Protein AF-A0A358M2R4-F1 (afdb_monomer)

Foldseek 3Di:
DVVVVVVVVVVVVVVVCVVVVVVVVVVVVVVLVVLVCQCVPPDLVSVLVVLVVLCVDPVRPCVNVVRDPPVVSCVSPVVPPPPPPPPPPDPVPDDDPDPDDDDDDDDDDDDDDDDDDDD

Mean predicted aligned error: 17.13 Å

Radius of gyration: 39.89 Å; Cα contacts (8 Å, |Δi|>4): 32; chains: 1; bounding box: 113×49×93 Å

Secondary structure (DSSP, 8-state):
-HHHHHHHHHHHHHHHHHHHHHHHHHHHHHHHHHHHHHHHSS-HHHHHHHHHHHHHSTTTTTSGGGTS-HHHHHHHHHHTS---------GGG--------------------------

Sequence (119 aa):
MESKTREKFLKIFRRVLVCVGTLLLYVLVITYLCGALCCYGPSEKARDLFVNSMLETSAAKFVPYLYFSRSRVQEITGKNRVIRTEEITDPELIEFVRPTEAPKPSPAASRPPAPTGSM

Solvent-accessible surface area (backbone atoms only — not comparable to full-atom values): 7627 Å² total; per-residue (Å²): 121,69,68,67,53,53,56,53,48,52,54,49,50,50,50,52,51,49,52,52,49,51,52,52,50,49,51,51,51,50,54,49,51,52,50,47,46,39,67,74,40,94,47,66,69,56,26,42,52,52,44,46,54,31,56,70,35,82,91,39,50,65,58,54,59,76,80,37,55,72,68,57,50,51,52,44,53,59,74,67,56,74,73,77,75,82,72,73,76,69,74,84,82,65,82,78,82,70,84,76,76,83,88,81,92,86,87,81,87,84,88,85,85,86,85,88,84,91,133

pLDDT: mean 73.17, std 17.62, range [33.97, 96.44]

Structure (mmCIF, N/CA/C/O backbone):
data_AF-A0A358M2R4-F1
#
_entry.id   AF-A0A358M2R4-F1
#
loop_
_atom_site.group_PDB
_atom_site.id
_atom_site.type_symbol
_atom_site.label_atom_id
_atom_site.label_alt_id
_atom_site.label_comp_id
_atom_site.label_asym_id
_atom_site.label_entity_id
_atom_site.label_seq_id
_atom_site.pdbx_PDB_ins_code
_atom_site.Cartn_x
_atom_site.Cartn_y
_atom_site.Cartn_z
_atom_site.occupancy
_atom_site.B_iso_or_equiv
_atom_site.auth_seq_id
_atom_site.auth_comp_id
_atom_site.auth_asym_id
_atom_site.auth_atom_id
_atom_site.pdbx_PDB_model_num
ATOM 1 N N . MET A 1 1 ? -28.569 -1.781 38.984 1.00 54.88 1 MET A N 1
ATOM 2 C CA . MET A 1 1 ? -27.927 -0.611 38.333 1.00 54.88 1 MET A CA 1
ATOM 3 C C . MET A 1 1 ? -26.929 -1.003 37.236 1.00 54.88 1 MET A C 1
ATOM 5 O O . MET A 1 1 ? -26.759 -0.222 36.311 1.00 54.88 1 MET A O 1
ATOM 9 N N . GLU A 1 2 ? -26.366 -2.216 37.265 1.00 62.88 2 GLU A N 1
ATOM 10 C CA . GLU A 1 2 ? -25.362 -2.743 36.314 1.00 62.88 2 GLU A CA 1
ATOM 11 C C . GLU A 1 2 ? -25.749 -2.718 34.816 1.00 62.88 2 GLU A C 1
ATOM 13 O O . GLU A 1 2 ? -24.915 -2.427 33.956 1.00 62.88 2 GLU A O 1
ATOM 18 N N . SER A 1 3 ? -27.017 -2.974 34.464 1.00 65.06 3 SER A N 1
ATOM 19 C CA . SER A 1 3 ? -27.443 -3.078 33.054 1.00 65.06 3 SER A CA 1
ATOM 20 C C . SER A 1 3 ? -27.312 -1.761 32.281 1.00 65.06 3 SER A C 1
ATOM 22 O O . SER A 1 3 ? -26.836 -1.747 31.145 1.00 65.06 3 SER A O 1
ATOM 24 N N . LYS A 1 4 ? -27.653 -0.631 32.918 1.00 69.88 4 LYS A N 1
ATOM 25 C CA . LYS A 1 4 ? -27.574 0.702 32.299 1.00 69.88 4 LYS A CA 1
ATOM 26 C C . LYS A 1 4 ? -26.131 1.113 31.989 1.00 69.88 4 LYS A C 1
ATOM 28 O O . LYS A 1 4 ? -25.911 1.865 31.041 1.00 69.88 4 LYS A O 1
ATOM 33 N N . THR A 1 5 ? -25.153 0.628 32.753 1.00 76.62 5 THR A N 1
ATOM 34 C CA . THR A 1 5 ? -23.727 0.914 32.530 1.00 76.62 5 THR A CA 1
ATOM 35 C C . THR A 1 5 ? -23.187 0.126 31.336 1.00 76.62 5 THR A C 1
ATOM 37 O O . THR A 1 5 ? -22.515 0.707 30.483 1.00 76.62 5 THR A O 1
ATOM 40 N N . ARG A 1 6 ? -23.558 -1.158 31.192 1.00 81.19 6 ARG A N 1
ATOM 41 C CA . ARG A 1 6 ? -23.159 -1.982 30.035 1.00 81.19 6 ARG A CA 1
ATOM 42 C C . ARG A 1 6 ? -23.707 -1.444 28.716 1.00 81.19 6 ARG A C 1
ATOM 44 O O . ARG A 1 6 ? -22.960 -1.357 27.748 1.00 81.19 6 ARG A O 1
ATOM 51 N N . GLU A 1 7 ? -24.968 -1.015 28.665 1.00 82.94 7 GLU A N 1
ATOM 52 C CA . GLU A 1 7 ? -25.531 -0.447 27.430 1.00 82.94 7 GLU A CA 1
ATOM 53 C C . GLU A 1 7 ? -24.855 0.860 27.004 1.00 82.94 7 GLU A C 1
ATOM 55 O O . GLU A 1 7 ? -24.630 1.092 25.814 1.00 82.94 7 GLU A O 1
ATOM 60 N N . LYS A 1 8 ? -24.509 1.719 27.971 1.00 83.69 8 LYS A N 1
ATOM 61 C CA . LYS A 1 8 ? -23.744 2.944 27.708 1.00 83.69 8 LYS A CA 1
ATOM 62 C C . LYS A 1 8 ? -22.348 2.610 27.185 1.00 83.69 8 LYS A C 1
ATOM 64 O O . LYS A 1 8 ? -21.924 3.200 26.194 1.00 83.69 8 LYS A O 1
ATOM 69 N N . PHE A 1 9 ? -21.680 1.629 27.790 1.00 90.00 9 PHE A N 1
ATOM 70 C CA . PHE A 1 9 ? -20.370 1.161 27.346 1.00 90.00 9 PHE A CA 1
ATOM 71 C C . PHE A 1 9 ? -20.414 0.580 25.928 1.00 90.00 9 PHE A C 1
ATOM 73 O O . PHE A 1 9 ? -19.631 1.001 25.084 1.00 90.00 9 PHE A O 1
ATOM 80 N N . LEU A 1 10 ? -21.374 -0.299 25.611 1.00 86.75 10 LEU A N 1
ATOM 81 C CA . LEU A 1 10 ? -21.537 -0.836 24.254 1.00 86.75 10 LEU A CA 1
ATOM 82 C C . LEU A 1 10 ? -21.847 0.265 23.230 1.00 86.75 10 LEU A C 1
ATOM 84 O O . LEU A 1 10 ? -21.334 0.224 22.114 1.00 86.75 10 LEU A O 1
ATOM 88 N N . LYS A 1 11 ? -22.650 1.274 23.592 1.00 90.31 11 LYS A N 1
ATOM 89 C CA . LYS A 1 11 ? -22.917 2.428 22.716 1.00 90.31 11 LYS A CA 1
ATOM 90 C C . LYS A 1 11 ? -21.650 3.233 22.426 1.00 90.31 11 LYS A C 1
ATOM 92 O O . LYS A 1 11 ? -21.448 3.626 21.277 1.00 90.31 11 LYS A O 1
ATOM 97 N N . ILE A 1 12 ? -20.809 3.468 23.433 1.00 91.62 12 ILE A N 1
ATOM 98 C CA . ILE A 1 12 ? -19.531 4.178 23.279 1.00 91.62 12 ILE A CA 1
ATOM 99 C C . ILE A 1 12 ? -18.551 3.333 22.465 1.00 91.62 12 ILE A C 1
ATOM 101 O O . ILE A 1 12 ? -18.025 3.819 21.470 1.00 91.62 12 ILE A O 1
ATOM 105 N N . PHE A 1 13 ? -18.377 2.059 22.815 1.00 93.69 13 PHE A N 1
ATOM 106 C CA . PHE A 1 13 ? -17.513 1.131 22.091 1.00 93.69 13 PHE A CA 1
ATOM 107 C C . PHE A 1 13 ? -17.907 1.028 20.617 1.00 93.69 13 PHE A C 1
ATOM 109 O O . PHE A 1 13 ? -17.055 1.135 19.744 1.00 93.69 13 PHE A O 1
ATOM 116 N N . ARG A 1 14 ? -19.209 0.928 20.317 1.00 93.81 14 ARG A N 1
ATOM 117 C CA . ARG A 1 14 ? -19.706 0.928 18.938 1.00 93.81 14 ARG A CA 1
ATOM 118 C C . ARG A 1 14 ? -19.377 2.228 18.209 1.00 93.81 14 ARG A C 1
ATOM 120 O O . ARG A 1 14 ? -18.993 2.172 17.049 1.00 93.81 14 ARG A O 1
ATOM 127 N N . ARG A 1 15 ? -19.514 3.393 18.855 1.00 93.00 15 ARG A N 1
ATOM 128 C CA . ARG A 1 15 ? -19.123 4.675 18.240 1.00 93.00 15 ARG A CA 1
ATOM 129 C C . ARG A 1 15 ? -17.630 4.715 17.939 1.00 93.00 15 ARG A C 1
ATOM 131 O O . ARG A 1 15 ? -17.264 5.078 16.830 1.00 93.00 15 ARG A O 1
ATOM 138 N N . VAL A 1 16 ? -16.792 4.300 18.888 1.00 94.62 16 VAL A N 1
ATOM 139 C CA . VAL A 1 16 ? -15.336 4.241 18.695 1.00 94.62 16 VAL A CA 1
ATOM 140 C C . VAL A 1 16 ? -14.989 3.280 17.560 1.00 94.62 16 VAL A C 1
ATOM 142 O O . VAL A 1 16 ? -14.228 3.644 16.672 1.00 94.62 16 VAL A O 1
ATOM 145 N N . LEU A 1 17 ? -15.605 2.099 17.525 1.00 94.94 17 LEU A N 1
ATOM 146 C CA . LEU A 1 17 ? -15.384 1.104 16.479 1.00 94.94 17 LEU A CA 1
ATOM 147 C C . LEU A 1 17 ? -15.820 1.611 15.098 1.00 94.94 17 LEU A C 1
ATOM 149 O O . LEU A 1 17 ? -15.109 1.389 14.125 1.00 94.94 17 LEU A O 1
ATOM 153 N N . VAL A 1 18 ? -16.931 2.348 15.006 1.00 95.69 18 VAL A N 1
ATOM 154 C CA . VAL A 1 18 ? -17.357 2.997 13.754 1.00 95.69 18 VAL A CA 1
ATOM 155 C C . VAL A 1 18 ? -16.388 4.109 13.349 1.00 95.69 18 VAL A C 1
ATOM 157 O O . VAL A 1 18 ? -16.035 4.190 12.177 1.00 95.69 18 VAL A O 1
ATOM 160 N N . CYS A 1 19 ? -15.909 4.932 14.285 1.00 95.19 19 CYS A N 1
ATOM 161 C CA . CYS A 1 19 ? -14.920 5.973 13.994 1.00 95.19 19 CYS A CA 1
ATOM 162 C C . CYS A 1 19 ? -13.602 5.376 13.486 1.00 95.19 19 CYS A C 1
ATOM 164 O O . CYS A 1 19 ? -13.113 5.785 12.436 1.00 95.19 19 CYS A O 1
ATOM 166 N N . VAL A 1 20 ? -13.056 4.379 14.189 1.00 96.44 20 VAL A N 1
ATOM 167 C CA . VAL A 1 20 ? -11.823 3.684 13.788 1.00 96.44 20 VAL A CA 1
ATOM 168 C C . VAL A 1 20 ? -12.026 2.949 12.466 1.00 96.44 20 VAL A C 1
ATOM 170 O O . VAL A 1 20 ? -11.187 3.055 11.578 1.00 96.44 20 VAL A O 1
ATOM 173 N N . GLY A 1 21 ? -13.156 2.262 12.293 1.00 96.19 21 GLY A N 1
ATOM 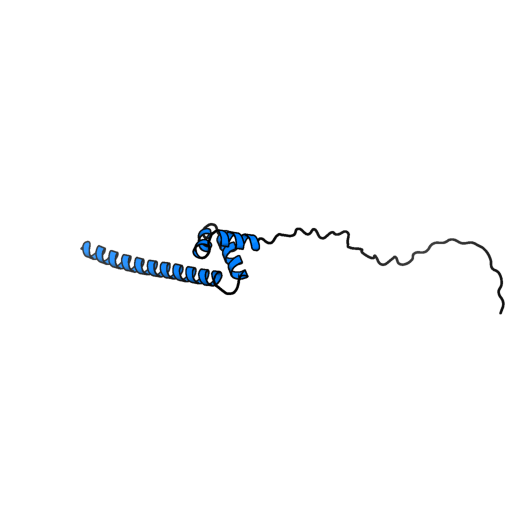174 C CA . GLY A 1 21 ? -13.495 1.577 11.048 1.00 96.19 21 GLY A CA 1
ATOM 175 C C . GLY A 1 21 ? -13.582 2.534 9.861 1.00 96.19 21 GLY A C 1
ATOM 176 O O . GLY A 1 21 ? -12.996 2.266 8.818 1.00 96.19 21 GLY A O 1
ATOM 177 N N . THR A 1 22 ? -14.242 3.681 10.031 1.00 95.62 22 THR A N 1
ATOM 178 C CA . THR A 1 22 ? -14.340 4.713 8.986 1.00 95.62 22 THR A CA 1
ATOM 179 C C . THR A 1 22 ? -12.969 5.290 8.647 1.00 95.62 22 THR A C 1
ATOM 181 O O . THR A 1 22 ? -12.652 5.446 7.471 1.00 95.62 22 THR A O 1
ATOM 184 N N . LEU A 1 23 ? -12.132 5.557 9.655 1.00 96.12 23 LEU A N 1
ATOM 185 C CA . LEU A 1 23 ? -10.771 6.050 9.450 1.00 96.12 23 LEU A CA 1
ATOM 186 C C . LEU A 1 23 ? -9.920 5.041 8.667 1.00 96.12 23 LEU A C 1
ATOM 188 O O . LEU A 1 23 ? -9.291 5.410 7.679 1.00 96.12 23 LEU A O 1
ATOM 192 N N . LEU A 1 24 ? -9.933 3.768 9.072 1.00 95.94 24 LEU A N 1
ATOM 193 C CA . LEU A 1 24 ? -9.210 2.703 8.375 1.00 95.94 24 LEU A CA 1
ATOM 194 C C . LEU A 1 24 ? -9.699 2.551 6.934 1.00 95.94 24 LEU A C 1
ATOM 196 O O . LEU A 1 24 ? -8.883 2.461 6.022 1.00 95.94 24 LEU A O 1
ATOM 200 N N . LEU A 1 25 ? -11.014 2.578 6.715 1.00 95.69 25 LEU A N 1
ATOM 201 C CA . LEU A 1 25 ? -11.601 2.496 5.380 1.00 95.69 25 LEU A CA 1
ATOM 202 C C . LEU A 1 25 ? -11.135 3.666 4.508 1.00 95.69 25 LEU A C 1
ATOM 204 O O . LEU A 1 25 ? -10.714 3.452 3.375 1.00 95.69 25 LEU A O 1
ATOM 208 N N . TYR A 1 26 ? -11.134 4.885 5.048 1.00 96.19 26 TYR A N 1
ATOM 209 C CA . TYR A 1 26 ? -10.668 6.069 4.333 1.00 96.19 26 TYR A CA 1
ATOM 210 C C . TYR A 1 26 ? -9.190 5.958 3.936 1.00 96.19 26 TYR A C 1
ATOM 212 O O . TYR A 1 26 ? -8.835 6.218 2.786 1.00 96.19 26 TYR A O 1
ATOM 220 N N . VAL A 1 27 ? -8.336 5.491 4.854 1.00 94.50 27 VAL A N 1
ATOM 221 C CA . VAL A 1 27 ? -6.916 5.229 4.574 1.00 94.50 27 VAL A CA 1
ATOM 222 C C . VAL A 1 27 ? -6.764 4.175 3.479 1.00 94.50 27 VAL A C 1
ATOM 224 O O . VAL A 1 27 ? -6.005 4.392 2.536 1.00 94.50 27 VAL A O 1
ATOM 227 N N . LEU A 1 28 ? -7.505 3.065 3.550 1.00 91.81 28 LEU A N 1
ATOM 228 C CA . LEU A 1 28 ? -7.467 2.021 2.523 1.00 91.81 28 LEU A CA 1
ATOM 229 C C . LEU A 1 28 ? -7.870 2.571 1.149 1.00 91.81 28 LEU A C 1
ATOM 231 O O . LEU A 1 28 ? -7.171 2.322 0.170 1.00 91.81 28 LEU A O 1
ATOM 235 N N . VAL A 1 29 ? -8.954 3.350 1.079 1.00 93.88 29 VAL A N 1
ATOM 236 C CA . VAL A 1 29 ? -9.455 3.935 -0.174 1.00 93.88 29 VAL A CA 1
ATOM 237 C C . VAL A 1 29 ? -8.450 4.913 -0.773 1.00 93.88 29 VAL A C 1
ATOM 239 O O . VAL A 1 29 ? -8.135 4.800 -1.954 1.00 93.88 29 VAL A O 1
ATOM 242 N N . ILE A 1 30 ? -7.900 5.838 0.019 1.00 92.44 30 ILE A N 1
ATOM 243 C CA . ILE A 1 30 ? -6.899 6.794 -0.478 1.00 92.44 30 ILE A CA 1
ATOM 244 C C . ILE A 1 30 ? -5.658 6.064 -0.969 1.00 92.44 30 ILE A C 1
ATOM 246 O O . ILE A 1 30 ? -5.167 6.353 -2.058 1.00 92.44 30 ILE A O 1
ATOM 250 N N . THR A 1 31 ? -5.157 5.111 -0.187 1.00 88.12 31 THR A N 1
ATOM 251 C CA . THR A 1 31 ? -3.954 4.361 -0.560 1.00 88.12 31 THR A CA 1
ATOM 252 C C . THR A 1 31 ? -4.199 3.559 -1.840 1.00 88.12 31 THR A C 1
ATOM 254 O O . THR A 1 31 ? -3.325 3.507 -2.706 1.00 88.12 31 THR A O 1
ATOM 257 N N . TYR A 1 32 ? -5.406 3.002 -2.003 1.00 88.44 32 TYR A N 1
ATOM 258 C CA . TYR A 1 32 ? -5.801 2.301 -3.220 1.00 88.44 32 TYR A CA 1
ATOM 259 C C . TYR A 1 32 ? -5.861 3.231 -4.441 1.00 88.44 32 TYR A C 1
ATOM 261 O O . TYR A 1 32 ? -5.284 2.949 -5.489 1.00 88.44 32 TYR A O 1
ATOM 269 N N . LEU A 1 33 ? -6.516 4.383 -4.304 1.00 89.00 33 LEU A N 1
ATOM 270 C CA . LEU A 1 33 ? -6.617 5.372 -5.378 1.00 89.00 33 LEU A CA 1
ATOM 271 C C . LEU A 1 33 ? -5.244 5.930 -5.764 1.00 89.00 33 LEU A C 1
ATOM 273 O O . LEU A 1 33 ? -4.948 6.063 -6.946 1.00 89.00 33 LEU A O 1
ATOM 277 N N . CYS A 1 34 ? -4.385 6.209 -4.786 1.00 87.06 34 CYS A N 1
ATOM 278 C CA . CYS A 1 34 ? -3.033 6.705 -5.026 1.00 87.06 34 CYS A CA 1
ATOM 279 C C . CYS A 1 34 ? -2.188 5.666 -5.781 1.00 87.06 34 CYS A C 1
ATOM 281 O O . CYS A 1 34 ? -1.542 5.992 -6.775 1.00 87.06 34 CYS A O 1
ATOM 283 N N . GLY A 1 35 ? -2.267 4.390 -5.383 1.00 85.31 35 GLY A N 1
ATOM 284 C CA . GLY A 1 35 ? -1.642 3.295 -6.124 1.00 85.31 35 GLY A CA 1
ATOM 285 C C . GLY A 1 35 ? -2.196 3.163 -7.545 1.00 85.31 35 GLY A C 1
ATOM 286 O O . GLY A 1 35 ? -1.418 3.039 -8.489 1.00 85.31 35 GLY A O 1
ATOM 287 N N . ALA A 1 36 ? -3.514 3.277 -7.724 1.00 84.38 36 ALA A N 1
ATOM 288 C CA . ALA A 1 36 ? -4.147 3.255 -9.041 1.00 84.38 36 ALA A CA 1
ATOM 289 C C . ALA A 1 36 ? -3.674 4.416 -9.931 1.00 84.38 36 ALA A C 1
ATOM 291 O O . ALA A 1 36 ? -3.387 4.196 -11.104 1.00 84.38 36 ALA A O 1
ATOM 292 N N . LEU A 1 37 ? -3.516 5.624 -9.386 1.00 85.44 37 LEU A N 1
ATOM 293 C CA . LEU A 1 37 ? -2.963 6.771 -10.113 1.00 85.44 37 LEU A CA 1
ATOM 294 C C . LEU A 1 37 ? -1.511 6.533 -10.542 1.00 85.44 37 LEU A C 1
ATOM 296 O O . LEU A 1 37 ? -1.154 6.849 -11.673 1.00 85.44 37 LEU A O 1
ATOM 300 N N . CYS A 1 38 ? -0.684 5.932 -9.685 1.00 82.81 38 CYS A N 1
ATOM 301 C CA . CYS A 1 38 ? 0.683 5.557 -10.050 1.00 82.81 38 CYS A CA 1
ATOM 302 C C . CYS A 1 38 ? 0.722 4.456 -11.121 1.00 82.81 38 CYS A C 1
ATOM 304 O O . CYS A 1 38 ? 1.626 4.441 -11.950 1.00 82.81 38 CYS A O 1
ATOM 306 N N . CYS A 1 39 ? -0.240 3.531 -11.110 1.00 78.25 39 CYS A N 1
ATOM 307 C CA . CYS A 1 39 ? -0.270 2.382 -12.015 1.00 78.25 39 CYS A CA 1
ATOM 308 C C . CYS A 1 39 ? -0.869 2.711 -13.392 1.00 78.25 39 CYS A C 1
ATOM 310 O O . CYS A 1 39 ? -0.342 2.271 -14.413 1.00 78.25 39 CYS A O 1
AT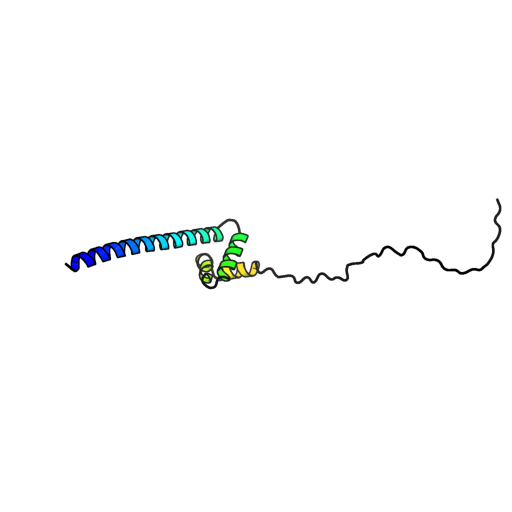OM 312 N N . TYR A 1 40 ? -1.955 3.481 -13.422 1.00 79.69 40 TYR A N 1
ATOM 313 C CA . TYR A 1 40 ? -2.704 3.824 -14.635 1.00 79.69 40 TYR A CA 1
ATOM 314 C C . TYR A 1 40 ? -2.456 5.256 -15.121 1.00 79.69 40 TYR A C 1
ATOM 316 O O . TYR A 1 40 ? -3.002 5.664 -16.145 1.00 79.69 40 TYR A O 1
ATOM 324 N N . GLY A 1 41 ? -1.652 6.034 -14.397 1.00 80.81 41 GLY A N 1
ATOM 325 C CA . GLY A 1 41 ? -1.246 7.368 -14.815 1.00 80.81 41 GLY A CA 1
ATOM 326 C C . GLY A 1 41 ? -0.367 7.349 -16.075 1.00 80.81 41 GLY A C 1
ATOM 327 O O . GLY A 1 41 ? 0.240 6.332 -16.407 1.00 80.81 41 GLY A O 1
ATOM 328 N N . PRO A 1 42 ? -0.241 8.491 -16.772 1.00 77.75 42 PRO A N 1
ATOM 329 C CA . PRO A 1 42 ? 0.471 8.587 -18.051 1.00 77.75 42 PRO A CA 1
ATOM 330 C C . PRO A 1 42 ? 1.997 8.420 -17.934 1.00 77.75 42 PRO A C 1
ATOM 332 O O . PRO A 1 42 ? 2.679 8.271 -18.946 1.00 77.75 42 PRO A O 1
ATOM 335 N N . SER A 1 43 ? 2.556 8.470 -16.719 1.00 81.00 43 SER A N 1
ATOM 336 C CA . SER A 1 43 ? 4.001 8.387 -16.489 1.00 81.00 43 SER A CA 1
ATOM 337 C C . SER A 1 43 ? 4.443 6.958 -16.175 1.00 81.00 43 SER A C 1
ATOM 339 O O . SER A 1 43 ? 4.326 6.483 -15.044 1.00 81.00 43 SER A O 1
ATOM 341 N N . GLU A 1 44 ? 5.031 6.288 -17.166 1.00 77.62 44 GLU A N 1
ATOM 342 C CA . GLU A 1 44 ? 5.564 4.929 -17.003 1.00 77.62 44 GLU A CA 1
ATOM 343 C C . GLU A 1 44 ? 6.725 4.856 -16.001 1.00 77.62 44 GLU A C 1
ATOM 345 O O . GLU A 1 44 ? 6.849 3.889 -15.256 1.00 77.62 44 GLU A O 1
ATOM 350 N N . LYS A 1 45 ? 7.551 5.904 -15.919 1.00 81.06 45 LYS A N 1
ATOM 351 C CA . LYS A 1 45 ? 8.680 5.955 -14.977 1.00 81.06 45 LYS A CA 1
ATOM 352 C C . LYS A 1 45 ? 8.221 6.038 -13.522 1.00 81.06 45 LYS A C 1
ATOM 354 O O . LYS A 1 45 ? 8.835 5.424 -12.652 1.00 81.06 45 LYS A O 1
ATOM 359 N N . ALA A 1 46 ? 7.134 6.765 -13.258 1.00 79.88 46 ALA A N 1
ATOM 360 C CA . ALA A 1 46 ? 6.560 6.864 -11.919 1.00 79.88 46 ALA A CA 1
ATOM 361 C C . ALA A 1 46 ? 5.978 5.520 -11.454 1.00 79.88 46 ALA A C 1
ATOM 363 O O . ALA A 1 46 ? 6.204 5.117 -10.312 1.00 79.88 46 ALA A O 1
ATOM 364 N N . ARG A 1 47 ? 5.302 4.794 -12.357 1.00 82.69 47 ARG A N 1
ATOM 365 C CA . ARG A 1 47 ? 4.824 3.425 -12.116 1.00 82.69 47 ARG A CA 1
ATOM 366 C C . ARG A 1 47 ? 5.969 2.508 -11.705 1.00 82.69 47 ARG A C 1
ATOM 368 O O . ARG A 1 47 ? 5.867 1.795 -10.709 1.00 82.69 47 ARG A O 1
ATOM 375 N N . ASP A 1 48 ? 7.054 2.531 -12.467 1.00 82.88 48 ASP A N 1
ATOM 376 C CA . ASP A 1 48 ? 8.153 1.596 -12.271 1.00 82.88 48 ASP A CA 1
ATOM 377 C C . ASP A 1 48 ? 8.908 1.858 -10.950 1.00 82.88 48 ASP A C 1
ATOM 379 O O . ASP A 1 48 ? 9.223 0.914 -10.222 1.00 82.88 48 ASP A O 1
ATOM 383 N N . LEU A 1 49 ? 9.105 3.132 -10.577 1.00 84.75 49 LEU A N 1
ATOM 384 C CA . LEU A 1 49 ? 9.649 3.522 -9.267 1.00 84.75 49 LEU A CA 1
ATOM 385 C C . LEU A 1 49 ? 8.736 3.107 -8.108 1.00 84.75 49 LEU A C 1
ATOM 387 O O . LEU A 1 4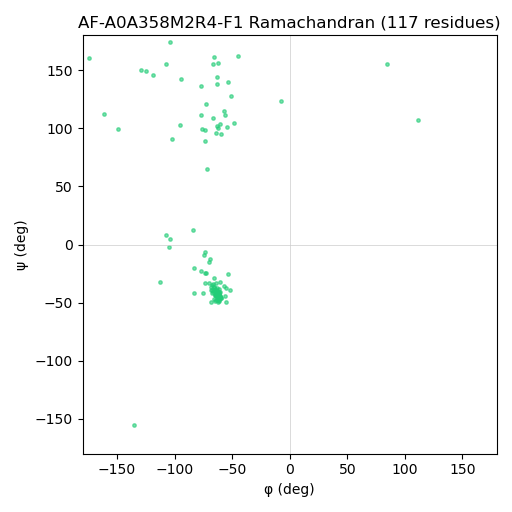9 ? 9.215 2.585 -7.101 1.00 84.75 49 LEU A O 1
ATOM 391 N N . PHE A 1 50 ? 7.425 3.311 -8.250 1.00 84.88 50 PHE A N 1
ATOM 392 C CA . PHE A 1 50 ? 6.445 2.920 -7.239 1.00 84.88 50 PHE A CA 1
ATOM 393 C C . PHE A 1 50 ? 6.455 1.405 -7.003 1.00 84.88 50 PHE A C 1
ATOM 395 O O . PHE A 1 50 ? 6.538 0.956 -5.859 1.00 84.88 50 PHE A O 1
ATOM 402 N N . VAL A 1 51 ? 6.432 0.611 -8.078 1.00 83.88 51 VAL A N 1
ATOM 403 C CA . VAL A 1 51 ? 6.499 -0.854 -7.995 1.00 83.88 51 VAL A CA 1
ATOM 404 C C . VAL A 1 51 ? 7.793 -1.297 -7.315 1.00 83.88 51 VAL A C 1
ATOM 406 O O . VAL A 1 51 ? 7.738 -2.120 -6.403 1.00 83.88 51 VAL A O 1
ATOM 409 N N . ASN A 1 52 ? 8.942 -0.732 -7.697 1.00 85.31 52 ASN A N 1
ATOM 410 C CA . ASN A 1 52 ? 10.221 -1.112 -7.101 1.00 85.31 52 ASN A CA 1
ATOM 411 C C . ASN A 1 52 ? 10.297 -0.755 -5.604 1.00 85.31 52 ASN A C 1
ATOM 413 O O . ASN A 1 52 ? 10.662 -1.597 -4.789 1.00 85.31 52 ASN A O 1
ATOM 417 N N . SER A 1 53 ? 9.845 0.442 -5.220 1.00 86.88 53 SER A N 1
ATOM 418 C CA . SER A 1 53 ? 9.799 0.884 -3.817 1.00 86.88 53 SER A CA 1
ATOM 419 C C . SER A 1 53 ? 8.908 -0.010 -2.938 1.00 86.88 53 SER A C 1
ATOM 421 O O . SER A 1 53 ? 9.271 -0.377 -1.815 1.00 86.88 53 SER A O 1
ATOM 423 N N . MET A 1 54 ? 7.754 -0.428 -3.462 1.00 86.44 54 MET A N 1
ATOM 424 C CA . MET A 1 54 ? 6.843 -1.333 -2.756 1.00 86.44 54 MET A CA 1
ATOM 425 C C . MET A 1 54 ? 7.409 -2.754 -2.633 1.00 86.44 54 MET A C 1
ATOM 427 O O . MET A 1 54 ? 7.158 -3.426 -1.634 1.00 86.44 54 MET A O 1
ATOM 431 N N . LEU A 1 55 ? 8.184 -3.217 -3.619 1.00 86.69 55 LEU A N 1
ATOM 432 C CA . LEU A 1 55 ? 8.857 -4.518 -3.564 1.00 86.69 55 LEU A CA 1
ATOM 433 C C . LEU A 1 55 ? 10.061 -4.526 -2.611 1.00 86.69 55 LEU A C 1
ATOM 435 O O . LEU A 1 55 ? 10.319 -5.550 -1.972 1.00 86.69 55 LEU A O 1
ATOM 439 N N . GLU A 1 56 ? 10.772 -3.406 -2.483 1.00 86.88 56 GLU A N 1
ATOM 440 C CA . GLU A 1 56 ? 11.839 -3.229 -1.490 1.00 86.88 56 GLU A CA 1
ATOM 441 C C . GLU A 1 56 ? 11.280 -3.214 -0.057 1.00 86.88 56 GLU A C 1
ATOM 443 O O . GLU A 1 56 ? 11.880 -3.776 0.862 1.00 86.88 56 GLU A O 1
ATOM 448 N N . THR A 1 57 ? 10.079 -2.665 0.140 1.00 89.50 57 THR A N 1
ATOM 449 C CA . THR A 1 57 ? 9.422 -2.613 1.452 1.00 89.50 57 THR A CA 1
ATOM 450 C C . THR A 1 57 ? 8.822 -3.970 1.836 1.00 89.50 57 THR A C 1
ATOM 452 O O . THR A 1 57 ? 7.814 -4.406 1.283 1.00 89.50 57 THR A O 1
ATOM 455 N N . SER A 1 58 ? 9.392 -4.636 2.846 1.00 81.81 58 SER A N 1
ATOM 456 C CA . SER A 1 58 ? 9.039 -6.010 3.255 1.00 81.81 58 SER A CA 1
ATOM 457 C C . SER A 1 58 ? 7.543 -6.260 3.496 1.00 81.81 58 SER A C 1
ATOM 459 O O . SER A 1 58 ? 7.040 -7.308 3.089 1.00 81.81 58 SER A O 1
ATOM 461 N N . ALA A 1 59 ? 6.829 -5.306 4.099 1.00 84.44 59 ALA A N 1
ATOM 462 C CA . ALA A 1 59 ? 5.400 -5.415 4.394 1.00 84.44 59 ALA A CA 1
ATOM 463 C C . ALA A 1 59 ? 4.486 -5.047 3.211 1.00 84.44 59 ALA A C 1
ATOM 465 O O . ALA A 1 59 ? 3.329 -5.455 3.193 1.00 84.44 59 ALA A O 1
ATOM 466 N N . ALA A 1 60 ? 4.983 -4.300 2.219 1.00 84.56 60 ALA A N 1
ATOM 467 C CA . ALA A 1 60 ? 4.175 -3.756 1.124 1.00 84.56 60 ALA A CA 1
ATOM 468 C C . ALA A 1 60 ? 4.342 -4.517 -0.201 1.00 84.56 60 ALA A C 1
ATOM 470 O O . ALA A 1 60 ? 3.725 -4.159 -1.203 1.00 84.56 60 ALA A O 1
ATOM 471 N N . LYS A 1 61 ? 5.097 -5.622 -0.207 1.00 85.38 61 LYS A N 1
ATOM 472 C CA . LYS A 1 61 ? 5.332 -6.457 -1.399 1.00 85.38 61 LYS A CA 1
ATOM 473 C C . LYS A 1 61 ? 4.053 -6.925 -2.088 1.00 85.38 61 LYS A C 1
ATOM 475 O O . LYS A 1 61 ? 4.089 -7.218 -3.275 1.00 85.38 61 LYS A O 1
ATOM 480 N N . PHE A 1 62 ? 2.933 -7.019 -1.369 1.00 84.94 62 PHE A N 1
ATOM 481 C CA . PHE A 1 62 ? 1.647 -7.424 -1.936 1.00 84.94 62 PHE A CA 1
ATOM 482 C C . PHE A 1 62 ? 0.952 -6.307 -2.741 1.00 84.94 62 PHE A C 1
ATOM 484 O O . PHE A 1 62 ? 0.130 -6.605 -3.603 1.00 84.94 62 PHE A O 1
ATOM 491 N N . VAL A 1 63 ? 1.284 -5.035 -2.485 1.00 84.75 63 VAL A N 1
ATOM 492 C CA . VAL A 1 63 ? 0.593 -3.854 -3.031 1.00 84.75 63 VAL A CA 1
ATOM 493 C C . VAL A 1 63 ? 0.680 -3.759 -4.562 1.00 84.75 63 VAL A C 1
ATOM 495 O O . VAL A 1 63 ? -0.358 -3.535 -5.181 1.00 84.75 63 VAL A O 1
ATOM 498 N N . PRO A 1 64 ? 1.835 -3.986 -5.223 1.00 84.19 64 PRO A N 1
ATOM 499 C CA . PRO A 1 64 ? 1.918 -3.957 -6.687 1.00 84.19 64 PRO A CA 1
ATOM 500 C C . PRO A 1 64 ? 1.013 -4.993 -7.360 1.00 84.19 64 PRO A C 1
ATOM 502 O O . PRO A 1 64 ? 0.466 -4.745 -8.434 1.00 84.19 64 PRO A O 1
ATOM 505 N N . TYR A 1 65 ? 0.812 -6.139 -6.704 1.00 84.31 65 TYR A N 1
ATOM 506 C CA . TYR A 1 65 ? -0.017 -7.225 -7.220 1.00 84.31 65 TYR A CA 1
ATOM 507 C C . TYR A 1 65 ? -1.524 -6.941 -7.138 1.00 84.31 65 TYR A C 1
ATOM 509 O O . TYR A 1 65 ? -2.306 -7.696 -7.708 1.00 84.31 65 TYR A O 1
ATOM 517 N N . LEU A 1 66 ? -1.944 -5.864 -6.460 1.00 84.88 66 LEU A N 1
ATOM 518 C CA . LEU A 1 66 ? -3.336 -5.398 -6.485 1.00 84.88 66 LEU A CA 1
ATOM 519 C C . LEU A 1 66 ? -3.704 -4.734 -7.819 1.00 84.88 66 LEU A C 1
ATOM 521 O O . LEU A 1 66 ? -4.880 -4.700 -8.173 1.00 84.88 66 LEU A O 1
ATOM 525 N N . TYR A 1 67 ? -2.716 -4.209 -8.549 1.00 83.00 67 TYR A N 1
ATOM 526 C CA . TYR A 1 67 ? -2.933 -3.467 -9.796 1.00 83.00 67 TYR A CA 1
ATOM 527 C C . TYR A 1 67 ? -2.404 -4.205 -11.023 1.00 83.00 67 TYR A C 1
ATOM 529 O O . TYR A 1 67 ? -2.983 -4.096 -12.100 1.00 83.00 67 TYR A O 1
ATOM 537 N N . PHE A 1 68 ? -1.320 -4.968 -10.873 1.00 82.00 68 PHE A N 1
ATOM 538 C CA . PHE A 1 68 ? -0.660 -5.656 -11.976 1.00 82.00 68 PHE A CA 1
ATOM 539 C C . PHE A 1 68 ? -0.521 -7.156 -11.727 1.00 82.00 68 PHE A C 1
ATOM 541 O O . PHE A 1 68 ? -0.337 -7.618 -10.602 1.00 82.00 68 PHE A O 1
ATOM 548 N N . SER A 1 69 ? -0.537 -7.934 -12.810 1.00 82.56 69 SER A N 1
ATOM 549 C CA . SER A 1 69 ? -0.204 -9.356 -12.757 1.00 82.56 69 SER A CA 1
ATOM 550 C C . SER A 1 69 ? 1.274 -9.564 -12.403 1.00 82.56 69 SER A C 1
ATOM 552 O O . SER A 1 69 ? 2.128 -8.714 -12.667 1.00 82.56 69 SER A O 1
ATOM 554 N N . ARG A 1 70 ? 1.612 -10.729 -11.829 1.00 76.38 70 ARG A N 1
ATOM 555 C CA . ARG A 1 70 ? 2.994 -11.027 -11.408 1.00 76.38 70 ARG A CA 1
ATOM 556 C C . ARG A 1 70 ? 4.013 -10.929 -12.546 1.00 76.38 70 ARG A C 1
ATOM 558 O O . ARG A 1 70 ? 5.128 -10.474 -12.316 1.00 76.38 70 ARG A O 1
ATOM 565 N N . SER A 1 71 ? 3.623 -11.326 -13.756 1.00 74.50 71 SER A N 1
ATOM 566 C CA . SER A 1 71 ? 4.465 -11.233 -14.952 1.00 74.50 71 SER A CA 1
ATOM 567 C C . SER A 1 71 ? 4.777 -9.783 -15.316 1.00 74.50 71 SER A C 1
ATOM 569 O O . SER A 1 71 ? 5.931 -9.449 -15.566 1.00 74.50 71 SER A O 1
ATOM 571 N N . ARG A 1 72 ? 3.773 -8.901 -15.259 1.00 75.62 72 ARG A N 1
ATOM 572 C CA . ARG A 1 72 ? 3.928 -7.469 -15.537 1.00 75.62 72 ARG A CA 1
ATOM 573 C C . ARG A 1 72 ? 4.816 -6.779 -14.500 1.00 75.62 72 ARG A C 1
ATOM 575 O O . ARG A 1 72 ? 5.645 -5.953 -14.860 1.00 75.62 72 ARG A O 1
ATOM 582 N N . VAL A 1 73 ? 4.679 -7.148 -13.225 1.00 78.38 73 VAL A N 1
ATOM 583 C CA . VAL A 1 73 ? 5.530 -6.635 -12.139 1.00 78.38 73 VAL A CA 1
ATOM 584 C C . VAL A 1 73 ? 6.995 -7.031 -12.355 1.00 78.38 73 VAL A C 1
ATOM 586 O O . VAL A 1 73 ? 7.872 -6.177 -12.277 1.00 78.38 73 VAL A O 1
ATOM 589 N N . GLN A 1 74 ? 7.269 -8.295 -12.694 1.00 75.75 74 GLN A N 1
ATOM 590 C CA . GLN A 1 74 ? 8.634 -8.760 -12.972 1.00 75.75 74 GLN A CA 1
ATOM 591 C C . GLN A 1 74 ? 9.235 -8.123 -14.229 1.00 75.75 74 GLN A C 1
ATOM 593 O O . GLN A 1 74 ? 10.419 -7.798 -14.242 1.00 75.75 74 GLN A O 1
ATOM 598 N N . GLU A 1 75 ? 8.423 -7.901 -15.264 1.00 76.50 75 GLU A N 1
ATOM 599 C CA . GLU A 1 75 ? 8.832 -7.177 -16.468 1.00 76.50 75 GLU A CA 1
ATOM 600 C C . GLU A 1 75 ? 9.249 -5.732 -16.136 1.00 76.50 75 GLU A C 1
ATOM 602 O O . GLU A 1 75 ? 10.296 -5.269 -16.586 1.00 76.50 75 GLU A O 1
ATOM 607 N N . ILE A 1 76 ? 8.467 -5.036 -15.306 1.00 71.00 76 ILE A N 1
ATOM 608 C CA . ILE A 1 76 ? 8.724 -3.654 -14.875 1.00 71.00 76 ILE A CA 1
ATOM 609 C C . ILE A 1 76 ? 9.996 -3.550 -14.018 1.00 71.00 76 ILE A C 1
ATOM 611 O O . ILE A 1 76 ? 10.849 -2.694 -14.271 1.00 71.00 76 ILE A O 1
ATOM 615 N N . THR A 1 77 ? 10.157 -4.440 -13.035 1.00 69.25 77 THR A N 1
ATOM 616 C CA . THR A 1 77 ? 11.357 -4.491 -12.185 1.00 69.25 77 THR A CA 1
ATOM 617 C C . THR A 1 77 ? 12.597 -4.892 -12.989 1.00 69.25 77 THR A C 1
ATOM 619 O O . THR A 1 77 ? 13.676 -4.344 -12.776 1.00 69.25 77 THR A O 1
ATOM 622 N N . GLY A 1 78 ? 12.452 -5.802 -13.958 1.00 64.12 78 GLY A N 1
ATOM 623 C CA . GLY A 1 78 ? 13.539 -6.242 -14.832 1.00 64.12 78 GLY A CA 1
ATOM 624 C C . GLY A 1 78 ? 14.032 -5.151 -15.785 1.00 64.12 78 GLY A C 1
ATOM 625 O O . GLY A 1 78 ? 15.237 -5.013 -15.974 1.00 64.12 78 GLY A O 1
ATOM 626 N N . LYS A 1 79 ? 13.122 -4.337 -16.337 1.00 61.03 79 LYS A N 1
ATOM 627 C CA . LYS A 1 79 ? 13.457 -3.239 -17.263 1.00 61.03 79 LYS A CA 1
ATOM 628 C C . LYS A 1 79 ? 14.132 -2.032 -16.594 1.00 61.03 79 LYS A C 1
ATOM 630 O O . LYS A 1 79 ? 14.844 -1.308 -17.279 1.00 61.03 79 LYS A O 1
ATOM 635 N N . ASN A 1 80 ? 13.931 -1.809 -15.288 1.00 54.53 80 ASN A N 1
ATOM 636 C CA . ASN A 1 80 ? 14.545 -0.694 -14.539 1.00 54.53 80 ASN A CA 1
ATOM 637 C C . ASN A 1 80 ? 15.651 -1.114 -13.571 1.00 54.53 80 ASN A C 1
ATOM 639 O O . ASN A 1 80 ? 16.160 -0.272 -12.828 1.00 54.53 80 ASN A O 1
ATOM 643 N N . ARG A 1 81 ? 16.084 -2.379 -13.592 1.00 52.59 81 ARG A N 1
ATOM 644 C CA . ARG A 1 81 ? 17.390 -2.720 -13.039 1.00 52.59 81 ARG A CA 1
ATOM 645 C C . ARG A 1 81 ? 18.412 -2.003 -13.911 1.00 52.59 81 ARG A C 1
ATOM 647 O O . ARG A 1 81 ? 18.755 -2.492 -14.981 1.00 52.59 81 ARG A O 1
ATOM 654 N N . VAL A 1 82 ? 18.838 -0.819 -13.468 1.00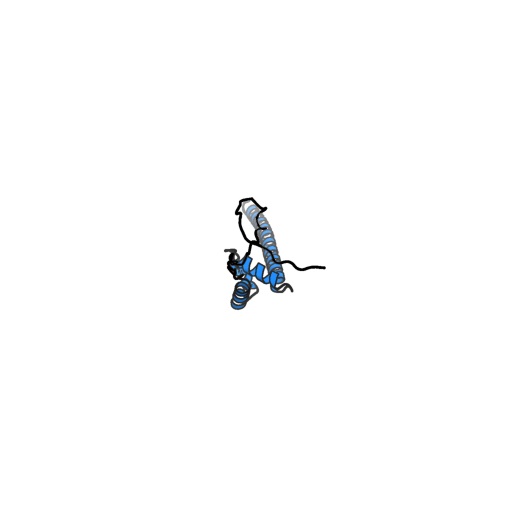 53.59 82 VAL A N 1
ATOM 655 C CA . VAL A 1 82 ? 20.017 -0.135 -13.992 1.00 53.59 82 VAL A CA 1
ATOM 656 C C . VAL A 1 82 ? 21.107 -1.194 -14.003 1.00 53.59 82 VAL A C 1
ATOM 658 O O . VAL A 1 82 ? 21.595 -1.613 -12.951 1.00 53.59 82 VAL A O 1
ATOM 661 N N . ILE A 1 83 ? 21.418 -1.701 -15.193 1.00 51.41 83 ILE A N 1
ATOM 662 C CA . ILE A 1 83 ? 22.672 -2.388 -15.423 1.00 51.41 83 ILE A CA 1
ATOM 663 C C . ILE A 1 83 ? 23.672 -1.292 -15.096 1.00 51.41 83 ILE A C 1
ATOM 665 O O . ILE A 1 83 ? 23.778 -0.313 -15.832 1.00 51.41 83 ILE A O 1
ATOM 669 N N . ARG A 1 84 ? 24.299 -1.371 -13.919 1.00 44.53 84 ARG A N 1
ATOM 670 C CA . ARG A 1 84 ? 25.534 -0.638 -13.697 1.00 44.53 84 ARG A CA 1
ATOM 671 C C . ARG A 1 84 ? 26.466 -1.200 -14.753 1.00 44.53 84 ARG A C 1
ATOM 673 O O . ARG A 1 84 ? 26.990 -2.296 -14.586 1.00 44.53 84 ARG A O 1
ATOM 680 N N . THR A 1 85 ? 26.548 -0.524 -15.892 1.00 49.91 85 THR A N 1
ATOM 681 C CA . THR A 1 85 ? 27.666 -0.715 -16.790 1.00 49.91 85 THR A CA 1
ATOM 682 C C . THR A 1 85 ? 28.844 -0.259 -15.959 1.00 49.91 85 THR A C 1
ATOM 684 O O . THR A 1 85 ? 29.042 0.933 -15.735 1.00 49.91 85 THR A O 1
ATOM 687 N N . GLU A 1 86 ? 29.557 -1.224 -15.395 1.00 54.22 86 GLU A N 1
ATOM 688 C CA . GLU A 1 86 ? 30.882 -1.005 -14.840 1.00 54.22 86 GLU A CA 1
ATOM 689 C C . GLU A 1 86 ? 31.805 -0.813 -16.044 1.00 54.22 86 GLU A C 1
ATOM 691 O O . GLU A 1 86 ? 32.628 -1.658 -16.378 1.00 54.22 86 GLU A O 1
ATOM 696 N N . GLU A 1 87 ? 31.570 0.270 -16.788 1.00 55.53 87 GLU A N 1
ATOM 697 C CA . GLU A 1 87 ? 32.497 0.759 -17.787 1.00 55.5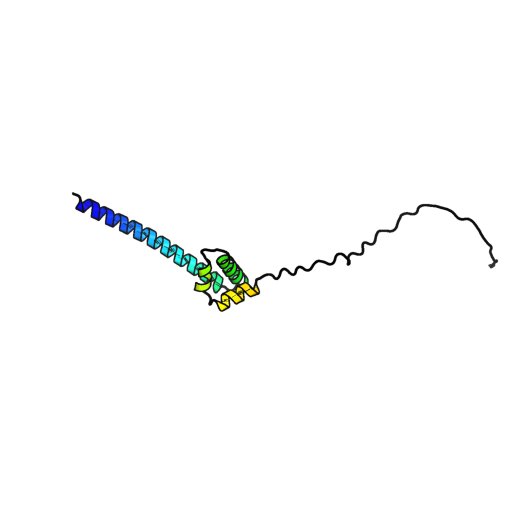3 87 GLU A CA 1
ATOM 698 C C . GLU A 1 87 ? 33.629 1.379 -16.983 1.00 55.53 87 GLU A C 1
ATOM 700 O O . GLU A 1 87 ? 33.586 2.534 -16.556 1.00 55.53 87 GLU A O 1
ATOM 705 N N . ILE A 1 88 ? 34.603 0.528 -16.669 1.00 61.59 88 ILE A N 1
ATOM 706 C CA . ILE A 1 88 ? 35.928 0.935 -16.236 1.00 61.59 88 ILE A CA 1
ATOM 707 C C . ILE A 1 88 ? 36.417 1.869 -17.341 1.00 61.59 88 ILE A C 1
ATOM 709 O O . ILE A 1 88 ? 36.765 1.420 -18.429 1.00 61.59 88 ILE A O 1
ATOM 713 N N . THR A 1 89 ? 36.338 3.177 -17.097 1.00 61.31 89 THR A N 1
ATOM 714 C CA . THR A 1 89 ? 36.945 4.180 -17.968 1.00 61.31 89 THR A CA 1
ATOM 715 C C . THR A 1 89 ? 38.419 3.825 -18.072 1.00 61.31 89 THR A C 1
ATOM 717 O O . THR A 1 89 ? 39.119 3.888 -17.064 1.00 61.31 89 THR A O 1
ATOM 720 N N . ASP A 1 90 ? 38.856 3.386 -19.251 1.00 57.88 90 ASP A N 1
ATOM 721 C CA . ASP A 1 90 ? 40.223 2.940 -19.491 1.00 57.88 90 ASP A CA 1
ATOM 722 C C . ASP A 1 90 ? 41.170 4.149 -19.364 1.00 57.88 90 ASP A C 1
ATOM 724 O O . ASP A 1 90 ? 41.111 5.070 -20.189 1.00 57.88 90 ASP A O 1
ATOM 728 N N . PRO A 1 91 ? 41.990 4.236 -18.299 1.00 62.91 91 PRO A N 1
ATOM 729 C CA . PRO A 1 91 ? 42.799 5.419 -18.032 1.00 62.91 91 PRO A CA 1
ATOM 730 C C . PRO A 1 91 ? 43.993 5.552 -18.991 1.00 62.91 91 PRO A C 1
ATOM 732 O O . PRO A 1 91 ? 44.673 6.578 -18.953 1.00 62.91 91 PRO A O 1
ATOM 735 N N . GLU A 1 92 ? 44.254 4.562 -19.857 1.00 63.69 92 GLU A N 1
ATOM 736 C CA . GLU A 1 92 ? 45.319 4.634 -20.868 1.00 63.69 92 GLU A CA 1
ATOM 737 C C . GLU A 1 92 ? 45.025 5.624 -22.009 1.00 63.69 92 GLU A C 1
ATOM 739 O O . GLU A 1 92 ? 45.953 6.040 -22.698 1.00 63.69 92 GLU A O 1
ATOM 744 N N . LEU A 1 93 ? 43.779 6.083 -22.187 1.00 62.78 93 LEU A N 1
ATOM 745 C CA . LEU A 1 93 ? 43.422 7.028 -23.259 1.00 62.78 93 LEU A CA 1
ATOM 746 C C . LEU A 1 93 ? 43.686 8.510 -22.908 1.00 62.78 93 LEU A C 1
ATOM 748 O O . LEU A 1 93 ? 43.222 9.412 -23.606 1.00 62.78 93 LEU A O 1
ATOM 752 N N . ILE A 1 94 ? 44.417 8.783 -21.821 1.00 62.53 94 ILE A N 1
ATOM 753 C CA . ILE A 1 94 ? 44.802 10.140 -21.412 1.00 62.53 94 ILE A CA 1
ATOM 754 C C . ILE A 1 94 ? 46.269 10.397 -21.795 1.00 62.53 94 ILE A C 1
ATOM 756 O O . ILE A 1 94 ? 47.185 10.175 -21.002 1.00 62.53 94 ILE A O 1
ATOM 760 N N . GLU A 1 95 ? 46.510 10.928 -22.996 1.00 66.06 95 GLU A N 1
ATOM 761 C CA . GLU A 1 95 ? 47.813 11.513 -23.336 1.00 66.06 95 GLU A CA 1
ATOM 762 C C . GLU A 1 95 ? 47.957 12.899 -22.690 1.00 66.06 95 GLU A C 1
ATOM 764 O O . GLU A 1 95 ? 47.481 13.919 -23.194 1.00 66.06 95 GLU A O 1
ATOM 769 N N . PHE A 1 96 ? 48.657 12.960 -21.557 1.00 63.44 96 PHE A N 1
ATOM 770 C CA . PHE A 1 96 ? 49.136 14.228 -21.014 1.00 63.44 96 PHE A CA 1
ATOM 771 C C . PHE A 1 96 ? 50.311 14.732 -21.860 1.00 63.44 96 PHE A C 1
ATOM 773 O O . PHE A 1 96 ? 51.460 14.339 -21.636 1.00 63.44 96 PHE A O 1
ATOM 780 N N . VAL A 1 97 ? 50.055 15.650 -22.795 1.00 64.12 97 VAL A N 1
ATOM 781 C CA . VAL A 1 97 ? 51.124 16.465 -23.388 1.00 64.12 97 VAL A CA 1
ATOM 782 C C . VAL A 1 97 ? 51.728 17.315 -22.271 1.00 64.12 97 VAL A C 1
ATOM 784 O O . VAL A 1 97 ? 51.147 18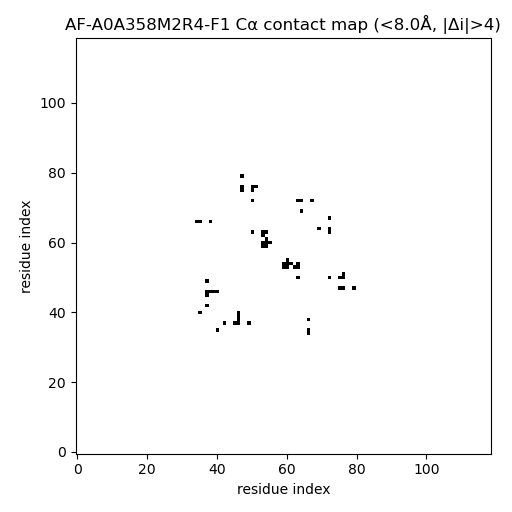.309 -21.838 1.00 64.12 97 VAL A O 1
ATOM 787 N N . ARG A 1 98 ? 52.898 16.908 -21.768 1.00 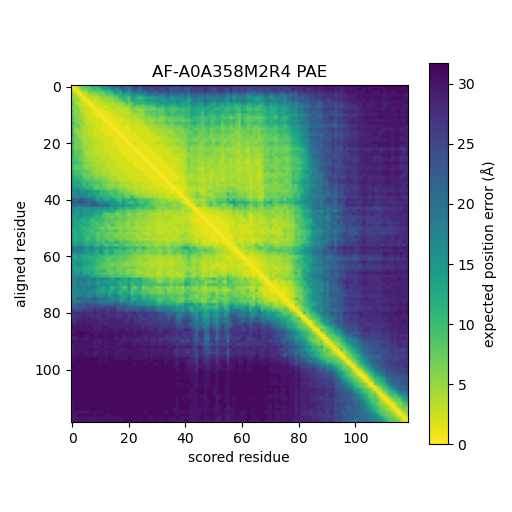61.25 98 ARG A N 1
ATOM 788 C CA . ARG A 1 98 ? 53.718 17.742 -20.884 1.00 61.25 98 ARG A CA 1
ATOM 789 C C . ARG A 1 98 ? 54.341 18.835 -21.753 1.00 61.25 98 ARG A C 1
ATOM 791 O O . ARG A 1 98 ? 55.059 18.483 -22.688 1.00 61.25 98 ARG A O 1
ATOM 798 N N . PRO A 1 99 ? 54.109 20.130 -21.480 1.00 57.06 99 PRO A N 1
ATOM 799 C CA . PRO A 1 99 ? 54.847 21.192 -22.146 1.00 57.06 99 PRO A CA 1
ATOM 800 C C . PRO A 1 99 ? 56.341 20.982 -21.895 1.00 57.06 99 PRO A C 1
ATOM 802 O O . PRO A 1 99 ? 56.801 20.987 -20.752 1.00 57.06 99 PRO A O 1
ATOM 805 N N . THR A 1 100 ? 57.061 20.705 -22.977 1.00 50.97 100 THR A N 1
ATOM 806 C CA . THR A 1 100 ? 58.497 20.460 -23.021 1.00 50.97 100 THR A CA 1
ATOM 807 C C . THR A 1 100 ? 59.277 21.567 -22.310 1.00 50.97 100 THR A C 1
ATOM 809 O O . THR A 1 100 ? 59.096 22.752 -22.580 1.00 50.97 100 THR A O 1
ATOM 812 N N . GLU A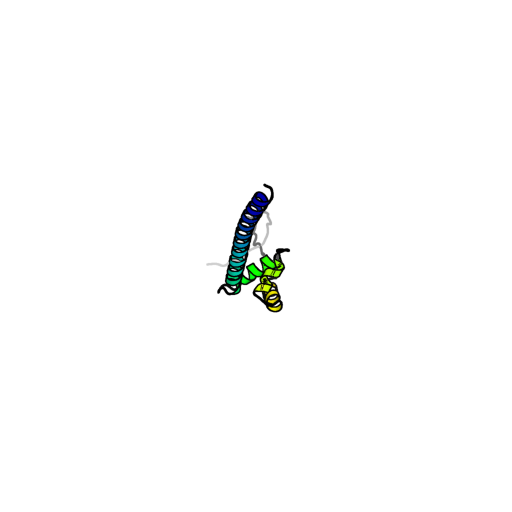 1 101 ? 60.132 21.116 -21.392 1.00 48.78 101 GLU A N 1
ATOM 813 C CA . GLU A 1 101 ? 61.309 21.754 -20.799 1.00 48.78 101 GLU A CA 1
ATOM 814 C C . GLU A 1 101 ? 61.772 23.097 -21.394 1.00 48.78 101 GLU A C 1
ATOM 816 O O . GLU A 1 101 ? 62.168 23.200 -22.555 1.00 48.78 101 GLU A O 1
ATOM 821 N N . ALA A 1 102 ? 61.857 24.105 -20.519 1.00 44.75 102 ALA A N 1
ATOM 822 C CA . ALA A 1 102 ? 62.700 25.282 -20.708 1.00 44.75 102 ALA A CA 1
ATOM 823 C C . ALA A 1 102 ? 64.198 24.880 -20.747 1.00 44.75 102 ALA A C 1
ATOM 825 O O . ALA A 1 102 ? 64.612 23.983 -20.007 1.00 44.75 102 ALA A O 1
ATOM 826 N N . PRO A 1 103 ? 65.029 25.539 -21.574 1.00 45.06 103 PRO A N 1
ATOM 827 C CA . PRO A 1 103 ? 66.338 25.034 -21.983 1.00 45.06 103 PRO A CA 1
ATOM 828 C C . PRO A 1 103 ? 67.395 25.196 -20.881 1.00 45.06 103 PRO A C 1
ATOM 830 O O . PRO A 1 103 ? 67.519 26.267 -20.283 1.00 45.06 103 PRO A O 1
ATOM 833 N N . LYS A 1 104 ? 68.216 24.159 -20.649 1.00 33.97 104 LYS A N 1
ATOM 834 C 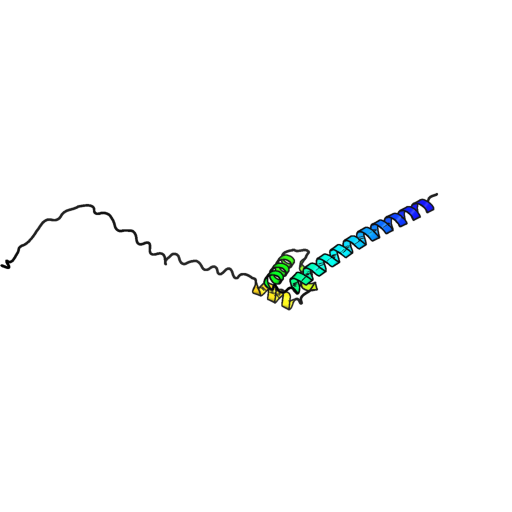CA . LYS A 1 104 ? 69.454 24.252 -19.853 1.00 33.97 104 LYS A CA 1
ATOM 835 C C . LYS A 1 104 ? 70.700 23.896 -20.681 1.00 33.97 104 LYS A C 1
ATOM 837 O O . LYS A 1 104 ? 70.619 23.055 -21.571 1.00 33.97 104 LYS A O 1
ATOM 842 N N . PRO A 1 105 ? 71.842 24.557 -20.411 1.00 51.69 105 PRO A N 1
ATOM 843 C CA . PRO A 1 105 ? 72.954 24.707 -21.347 1.00 51.69 105 PRO A CA 1
ATOM 844 C C . PRO A 1 105 ? 74.028 23.625 -21.157 1.00 51.69 105 PRO A C 1
ATOM 846 O O . PRO A 1 105 ? 74.356 23.292 -20.018 1.00 51.69 105 PRO A O 1
ATOM 849 N N . SER A 1 106 ? 74.643 23.129 -22.239 1.00 39.78 106 SER A N 1
ATOM 850 C CA . SER A 1 106 ? 76.001 22.548 -22.193 1.00 39.78 106 SER A CA 1
ATOM 851 C C . SER A 1 106 ? 76.566 22.155 -23.566 1.00 39.78 106 SER A C 1
ATOM 853 O O . SER A 1 106 ? 75.809 22.049 -24.525 1.00 39.78 106 SER A O 1
ATOM 855 N N . PRO A 1 107 ? 77.900 21.996 -23.677 1.00 52.53 107 PRO A N 1
ATOM 856 C CA . PRO A 1 107 ? 78.710 22.472 -24.788 1.00 52.53 107 PRO A CA 1
ATOM 857 C C . PRO A 1 107 ? 79.198 21.338 -25.695 1.00 52.53 107 PRO A C 1
ATOM 859 O O . PRO A 1 107 ? 79.431 20.227 -25.234 1.00 52.53 107 PRO A O 1
ATOM 862 N N . ALA A 1 108 ? 79.490 21.648 -26.955 1.00 38.69 108 ALA A N 1
ATOM 863 C CA . ALA A 1 108 ? 80.522 20.934 -27.701 1.00 38.69 108 ALA A CA 1
ATOM 864 C C . ALA A 1 108 ? 80.959 21.770 -28.900 1.00 38.69 108 ALA A C 1
ATOM 866 O O . ALA A 1 108 ? 80.213 22.012 -29.845 1.00 38.69 108 ALA A O 1
ATOM 867 N N . ALA A 1 109 ? 82.199 22.229 -28.823 1.00 43.19 109 ALA A N 1
ATOM 868 C CA . ALA A 1 109 ? 82.926 22.780 -29.939 1.00 43.19 109 ALA A CA 1
ATOM 869 C C . ALA A 1 109 ? 83.127 21.735 -31.054 1.00 43.19 109 ALA A C 1
ATOM 871 O O . ALA A 1 109 ? 83.265 20.543 -30.788 1.00 43.19 109 ALA A O 1
ATOM 872 N N . SER A 1 110 ? 83.330 22.268 -32.262 1.00 42.19 110 SER A N 1
ATOM 873 C CA . SER A 1 110 ? 84.314 21.847 -33.274 1.00 42.19 110 SER A CA 1
ATOM 874 C C . SER A 1 110 ? 83.831 21.190 -34.586 1.00 42.19 110 SER A C 1
ATOM 876 O O . SER A 1 110 ? 83.592 19.992 -34.658 1.00 42.19 110 SER A O 1
ATOM 878 N N . ARG A 1 111 ? 83.953 22.019 -35.649 1.00 35.56 111 ARG A N 1
ATOM 879 C CA . ARG A 1 111 ? 84.578 21.763 -36.978 1.00 35.56 111 ARG A CA 1
ATOM 880 C C . ARG A 1 111 ? 83.762 21.083 -38.103 1.00 35.56 111 ARG A C 1
ATOM 882 O O . ARG A 1 111 ? 82.950 20.223 -37.799 1.00 35.56 111 ARG A O 1
ATOM 889 N N . PRO A 1 112 ? 84.120 21.292 -39.403 1.00 50.59 112 PRO A N 1
ATOM 890 C CA . PRO A 1 112 ? 84.901 22.366 -40.068 1.00 50.59 112 PRO A CA 1
ATOM 891 C C . PRO A 1 112 ? 84.215 22.863 -41.398 1.00 50.59 112 PRO A C 1
ATOM 893 O O . PRO A 1 112 ? 82.992 22.838 -41.443 1.00 50.59 112 PRO A O 1
ATOM 896 N N . PRO A 1 113 ? 84.909 23.437 -42.417 1.00 55.62 113 PRO A N 1
ATOM 897 C CA . PRO A 1 113 ? 84.724 24.806 -42.915 1.00 55.62 113 PRO A CA 1
ATOM 898 C C . PRO A 1 113 ? 83.964 24.946 -44.259 1.00 55.62 113 PRO A C 1
ATOM 900 O O . PRO A 1 113 ? 83.659 23.974 -44.941 1.00 55.62 113 PRO A O 1
ATOM 903 N N . ALA A 1 114 ? 83.709 26.211 -44.611 1.00 50.97 114 ALA A N 1
ATOM 904 C CA . ALA A 1 114 ? 83.025 26.745 -45.796 1.00 50.97 114 ALA A CA 1
ATOM 905 C C . ALA A 1 114 ? 83.405 26.132 -47.163 1.00 50.97 114 ALA A C 1
ATOM 907 O O . ALA A 1 114 ? 84.518 25.638 -47.350 1.00 50.97 114 ALA A O 1
ATOM 908 N N . PRO A 1 115 ? 82.542 26.350 -48.172 1.00 48.41 115 PRO A N 1
ATOM 909 C CA . PRO A 1 115 ? 83.027 27.098 -49.326 1.00 48.41 115 PRO A CA 1
ATOM 910 C C . PRO A 1 115 ? 82.123 28.267 -49.741 1.00 48.41 115 PRO A C 1
ATOM 912 O O . PRO A 1 115 ? 80.910 28.299 -49.557 1.00 48.41 115 PRO A O 1
ATOM 915 N N . THR A 1 116 ? 82.831 29.235 -50.296 1.00 51.88 116 THR A N 1
ATOM 916 C CA . THR A 1 116 ? 82.494 30.547 -50.835 1.00 51.88 116 THR A CA 1
ATOM 917 C C . THR A 1 116 ? 81.384 30.525 -51.892 1.00 51.88 116 THR A C 1
ATOM 919 O O . THR A 1 116 ? 81.396 29.683 -52.786 1.00 51.88 116 THR A O 1
ATOM 922 N N . GLY A 1 117 ? 80.489 31.515 -51.851 1.00 39.34 117 GLY A N 1
ATOM 923 C CA . GLY A 1 117 ? 79.506 31.797 -52.900 1.00 39.34 117 GLY A CA 1
ATOM 924 C C . GLY A 1 117 ? 79.192 33.290 -52.945 1.00 39.34 117 GLY A C 1
ATOM 925 O O . GLY A 1 117 ? 78.455 33.800 -52.112 1.00 39.34 117 GLY A O 1
ATOM 926 N N . SER A 1 118 ? 79.834 33.971 -53.885 1.00 46.59 118 SER A N 1
ATOM 927 C CA . SER A 1 118 ? 79.755 35.393 -54.224 1.00 46.59 118 SER A CA 1
ATOM 928 C C . SER A 1 118 ? 78.380 35.845 -54.720 1.00 46.59 118 SER A C 1
ATOM 930 O O . SER A 1 118 ? 77.838 35.180 -55.601 1.00 46.59 118 SER A O 1
ATOM 932 N N . MET A 1 119 ? 77.924 37.020 -54.273 1.00 37.28 119 MET A N 1
ATOM 933 C CA . MET A 1 119 ? 77.454 38.144 -55.104 1.00 37.28 119 MET A CA 1
ATOM 934 C C . MET A 1 119 ? 77.531 39.444 -54.302 1.00 37.28 119 MET A C 1
ATOM 936 O O . MET A 1 119 ? 77.241 39.392 -53.087 1.00 37.28 119 MET A O 1
#